Protein AF-A0A644ULG7-F1 (afdb_monomer_lite)

Organism: NCBI:txid1076179

pLDDT: mean 89.61, std 7.95, range [32.91, 96.56]

Structure (mmCIF, N/CA/C/O backbone):
data_AF-A0A644ULG7-F1
#
_entry.id   AF-A0A644ULG7-F1
#
loop_
_atom_site.group_PDB
_atom_site.id
_atom_site.type_symbol
_atom_site.label_atom_id
_atom_site.label_alt_id
_atom_site.label_comp_id
_atom_site.label_asym_id
_atom_site.label_entity_id
_atom_site.label_seq_id
_atom_site.pdbx_PDB_ins_code
_atom_site.Cartn_x
_atom_site.Cartn_y
_atom_site.Cartn_z
_atom_site.occupancy
_atom_site.B_iso_or_equiv
_atom_site.auth_seq_id
_atom_site.auth_comp_id
_atom_site.auth_asym_id
_atom_site.auth_atom_id
_atom_site.pdbx_PDB_model_num
ATOM 1 N N . MET A 1 1 ? 0.527 -0.281 -1.247 1.00 80.88 1 MET A N 1
ATOM 2 C CA . MET A 1 1 ? 0.969 1.134 -1.272 1.00 80.88 1 MET A CA 1
ATOM 3 C C . MET A 1 1 ? -0.095 2.076 -0.743 1.00 80.88 1 MET A C 1
ATOM 5 O O . MET A 1 1 ? -0.385 3.080 -1.382 1.00 80.88 1 MET A O 1
ATOM 9 N N . TRP A 1 2 ? -0.675 1.783 0.423 1.00 90.88 2 TRP A N 1
ATOM 10 C CA . TRP A 1 2 ? -1.734 2.634 0.978 1.00 90.88 2 TRP A CA 1
ATOM 11 C C . TRP A 1 2 ? -1.178 3.737 1.887 1.00 90.88 2 TRP A C 1
ATOM 13 O O . TRP A 1 2 ? -1.757 4.819 1.952 1.00 90.88 2 TRP A O 1
ATOM 23 N N . VAL A 1 3 ? -0.018 3.523 2.523 1.00 90.69 3 VAL A N 1
ATOM 24 C CA . VAL A 1 3 ? 0.552 4.469 3.497 1.00 90.69 3 VAL A CA 1
ATOM 25 C C . VAL A 1 3 ? 0.963 5.772 2.816 1.00 90.69 3 VAL A C 1
ATOM 27 O O . VAL A 1 3 ? 0.656 6.863 3.296 1.00 90.69 3 VAL A O 1
ATOM 30 N N . SER A 1 4 ? 1.690 5.680 1.702 1.00 88.81 4 SER A N 1
ATOM 31 C CA . SER A 1 4 ? 2.100 6.869 0.943 1.00 88.81 4 SER A CA 1
ATOM 32 C C . SER A 1 4 ? 0.899 7.562 0.296 1.00 88.81 4 SER A C 1
ATOM 34 O O . SER A 1 4 ? 0.844 8.790 0.281 1.00 88.81 4 SER A O 1
ATOM 36 N N . ALA A 1 5 ? -0.081 6.785 -0.178 1.00 90.75 5 ALA A N 1
ATOM 37 C CA . ALA A 1 5 ? -1.295 7.311 -0.794 1.00 90.75 5 ALA A CA 1
ATOM 38 C C . ALA A 1 5 ? -2.104 8.160 0.195 1.00 90.75 5 ALA A C 1
ATOM 40 O O . ALA A 1 5 ? -2.413 9.312 -0.103 1.00 90.75 5 ALA A O 1
ATOM 41 N N . ILE A 1 6 ? -2.373 7.650 1.403 1.00 92.19 6 ILE A N 1
ATOM 42 C CA . ILE A 1 6 ? -3.170 8.395 2.385 1.00 92.19 6 ILE A CA 1
ATOM 43 C C . ILE A 1 6 ? -2.455 9.650 2.896 1.00 92.19 6 ILE A C 1
ATOM 45 O O . ILE A 1 6 ? -3.108 10.652 3.171 1.00 92.19 6 ILE A O 1
ATOM 49 N N . LYS A 1 7 ? -1.115 9.644 2.975 1.00 90.31 7 LYS A N 1
ATOM 50 C CA . LYS A 1 7 ? -0.342 10.857 3.296 1.00 90.31 7 LYS A CA 1
ATOM 51 C C . LYS A 1 7 ? -0.573 11.950 2.255 1.00 90.31 7 LYS A C 1
ATOM 53 O O . LYS A 1 7 ? -0.903 13.067 2.640 1.00 90.31 7 LYS A O 1
ATOM 58 N N . SER A 1 8 ? -0.470 11.600 0.972 1.00 91.19 8 SER A N 1
ATOM 59 C CA . SER A 1 8 ? -0.706 12.534 -0.131 1.00 91.19 8 SER A CA 1
ATOM 60 C C . SER A 1 8 ? -2.153 13.030 -0.153 1.00 91.19 8 SER A C 1
ATOM 62 O O . SER A 1 8 ? -2.372 14.231 -0.254 1.00 91.19 8 SER A O 1
ATOM 64 N N . ILE A 1 9 ? -3.136 12.136 0.005 1.00 93.31 9 ILE A N 1
ATOM 65 C CA . ILE A 1 9 ? -4.560 12.508 0.060 1.00 93.31 9 ILE A CA 1
ATOM 66 C C . ILE A 1 9 ? -4.817 13.474 1.218 1.00 93.31 9 ILE A C 1
ATOM 68 O O . ILE A 1 9 ? -5.492 14.483 1.047 1.00 93.31 9 ILE A O 1
ATOM 72 N N . ARG A 1 10 ? -4.256 13.197 2.399 1.00 92.31 10 ARG A N 1
ATOM 73 C CA . ARG A 1 10 ? -4.413 14.053 3.577 1.00 92.31 10 ARG A CA 1
ATOM 74 C C . ARG A 1 10 ? -3.815 15.444 3.367 1.00 92.31 10 ARG A C 1
ATOM 76 O O . ARG A 1 10 ? -4.430 16.418 3.783 1.00 92.31 10 ARG A O 1
ATOM 83 N N . GLU A 1 11 ? -2.638 15.537 2.750 1.00 92.50 11 GLU A N 1
ATOM 84 C CA . GLU A 1 11 ? -2.015 16.821 2.400 1.00 92.50 11 GLU A CA 1
ATOM 85 C C . GLU A 1 11 ? -2.895 17.617 1.429 1.00 92.50 11 GLU A C 1
ATOM 87 O O . GLU A 1 11 ? -3.141 18.800 1.660 1.00 92.50 11 GLU A O 1
ATOM 92 N N . SER A 1 12 ? -3.448 16.962 0.403 1.00 94.25 12 SER A N 1
ATOM 93 C CA . SER A 1 12 ? -4.382 17.596 -0.533 1.00 94.25 12 SER A CA 1
ATOM 94 C C . SER A 1 12 ? -5.668 18.073 0.149 1.00 94.25 12 SER A C 1
ATOM 96 O O . SER A 1 12 ? -6.072 19.211 -0.064 1.00 94.25 12 SER A O 1
ATOM 98 N N . LEU A 1 13 ? -6.282 17.249 1.006 1.00 94.19 13 LEU A N 1
ATOM 99 C CA . LEU A 1 13 ? -7.488 17.622 1.755 1.00 94.19 13 LEU A CA 1
ATOM 100 C C . LEU A 1 13 ? -7.238 18.819 2.677 1.00 94.19 13 LEU A C 1
ATOM 102 O O . LEU A 1 13 ? -8.028 19.761 2.683 1.00 94.19 13 LEU A O 1
ATOM 106 N N . ALA A 1 14 ? -6.120 18.811 3.409 1.00 92.81 14 ALA A N 1
ATOM 107 C CA . ALA A 1 14 ? -5.745 19.914 4.287 1.00 92.81 14 ALA A CA 1
ATOM 108 C C . ALA A 1 14 ? -5.539 21.221 3.506 1.00 92.81 14 ALA A C 1
ATOM 110 O O . ALA A 1 14 ? -5.999 22.272 3.945 1.00 92.81 14 ALA A O 1
ATOM 111 N N . GLY A 1 15 ? -4.924 21.151 2.319 1.00 94.62 15 GLY A N 1
ATOM 112 C CA . GLY A 1 15 ? -4.775 22.299 1.418 1.00 94.62 15 GLY A CA 1
ATOM 113 C C . GLY A 1 15 ? -6.103 22.888 0.927 1.00 94.62 15 GLY A C 1
ATOM 114 O O . GLY A 1 15 ? -6.147 24.051 0.540 1.00 94.62 15 GLY A O 1
ATOM 115 N N . SER A 1 16 ? -7.192 22.117 0.978 1.00 95.31 16 SER A N 1
ATOM 116 C CA . SER A 1 16 ? -8.553 22.565 0.652 1.00 95.31 16 SER A CA 1
ATOM 117 C C . SER A 1 16 ? -9.397 22.920 1.885 1.00 95.31 16 SER A C 1
ATOM 119 O O . SER A 1 16 ? -10.597 23.139 1.752 1.00 95.31 16 SER A O 1
ATOM 121 N N . GLY A 1 17 ? -8.812 22.938 3.089 1.00 93.62 17 GLY A N 1
ATOM 122 C CA . GLY A 1 17 ? -9.543 23.172 4.341 1.00 93.62 17 GLY A CA 1
ATOM 123 C C . GLY A 1 17 ? -10.426 22.000 4.788 1.00 93.62 17 GLY A C 1
ATOM 124 O O . GLY A 1 17 ? -11.195 22.131 5.739 1.00 93.62 17 GLY A O 1
ATOM 125 N N . ALA A 1 18 ? -10.324 20.841 4.132 1.00 93.00 18 ALA A N 1
ATOM 126 C CA . ALA A 1 18 ? -11.062 19.646 4.506 1.00 93.00 18 ALA A CA 1
ATOM 127 C C . ALA A 1 18 ? -10.357 18.892 5.643 1.00 93.00 18 ALA A C 1
ATOM 129 O O . ALA A 1 18 ? -9.129 18.772 5.689 1.00 93.00 18 ALA A O 1
ATOM 130 N N . ARG A 1 19 ? -11.151 18.313 6.549 1.00 89.06 19 ARG A N 1
ATOM 131 C CA . ARG A 1 19 ? -10.662 17.462 7.637 1.00 89.06 19 ARG A CA 1
ATOM 132 C C . ARG A 1 19 ? -10.870 15.992 7.286 1.00 89.06 19 ARG A C 1
ATOM 134 O O . ARG A 1 19 ? -11.990 15.559 7.035 1.00 89.06 19 ARG A O 1
ATOM 141 N N . LEU A 1 20 ? -9.790 15.211 7.309 1.00 90.94 20 LEU A N 1
ATOM 142 C CA . LEU A 1 20 ? -9.867 13.756 7.177 1.00 90.94 20 LEU A CA 1
ATOM 143 C C . LEU A 1 20 ? -10.479 13.157 8.451 1.00 90.94 20 LEU A C 1
ATOM 145 O O . LEU A 1 20 ? -9.838 13.153 9.501 1.00 90.94 20 LEU A O 1
ATOM 149 N N . SER A 1 21 ? -11.703 12.648 8.343 1.00 90.62 21 SER A N 1
ATOM 150 C CA . SER A 1 21 ? -12.443 12.049 9.462 1.00 90.62 21 SER A CA 1
ATOM 151 C C . SER A 1 21 ? -12.123 10.566 9.684 1.00 90.62 21 SER A C 1
ATOM 153 O O . SER A 1 21 ? -12.238 10.063 10.798 1.00 90.62 21 SER A O 1
ATOM 155 N N . GLY A 1 22 ? -11.710 9.851 8.637 1.00 92.12 22 GLY A N 1
ATOM 156 C CA . GLY A 1 22 ? -11.278 8.462 8.740 1.00 92.12 22 GLY A CA 1
ATOM 157 C C . GLY A 1 22 ? -10.895 7.867 7.390 1.00 92.12 22 GLY A C 1
ATOM 158 O O . GLY A 1 22 ? -11.162 8.460 6.345 1.00 92.12 22 GLY A O 1
ATOM 159 N N . HIS A 1 23 ? -10.229 6.715 7.410 1.00 93.69 23 HIS A N 1
ATOM 160 C CA . HIS A 1 23 ? -9.849 5.988 6.205 1.00 93.69 23 HIS A CA 1
ATOM 161 C C . HIS A 1 23 ? -9.806 4.481 6.436 1.00 93.69 23 HIS A C 1
ATOM 163 O O . HIS A 1 23 ? -9.392 4.001 7.490 1.00 93.69 23 HIS A O 1
ATOM 169 N N . ILE A 1 24 ? -10.184 3.754 5.393 1.00 94.31 24 ILE A N 1
ATOM 170 C CA . ILE A 1 24 ? -10.164 2.298 5.323 1.00 94.31 24 ILE A CA 1
ATOM 171 C C . ILE A 1 24 ? -9.131 1.923 4.266 1.00 94.31 24 ILE A C 1
ATOM 173 O O . ILE A 1 24 ? -9.101 2.517 3.186 1.00 94.31 24 ILE A O 1
ATOM 177 N N . ALA A 1 25 ? -8.284 0.946 4.568 1.00 94.12 25 ALA A N 1
ATOM 178 C CA . ALA A 1 25 ? -7.379 0.370 3.587 1.00 94.12 25 ALA A CA 1
ATOM 179 C C . ALA A 1 25 ? -7.273 -1.133 3.825 1.00 94.12 25 ALA A C 1
ATOM 181 O O . ALA A 1 25 ? -6.754 -1.584 4.848 1.00 94.12 25 ALA A O 1
ATOM 182 N N . LEU A 1 26 ? -7.765 -1.894 2.851 1.00 93.19 26 LEU A N 1
ATOM 183 C CA . LEU A 1 26 ? -7.585 -3.335 2.797 1.00 93.19 26 LEU A CA 1
ATOM 184 C C . LEU A 1 26 ? -6.340 -3.665 1.976 1.00 93.19 26 LEU A C 1
ATOM 186 O O . LEU A 1 26 ? -6.042 -3.010 0.974 1.00 93.19 26 LEU A O 1
ATOM 190 N N . GLU A 1 27 ? -5.618 -4.693 2.405 1.00 91.56 27 GLU A N 1
ATOM 191 C CA . GLU A 1 27 ? -4.426 -5.187 1.727 1.00 91.56 27 GLU A CA 1
ATOM 192 C C . GLU A 1 27 ? -4.583 -6.659 1.358 1.00 91.56 27 GLU A C 1
ATOM 194 O O . GLU A 1 27 ? -5.265 -7.421 2.045 1.00 91.56 27 GLU A O 1
ATOM 199 N N . ASP A 1 28 ? -3.945 -7.048 0.257 1.00 92.38 28 ASP A N 1
ATOM 200 C CA . ASP A 1 28 ? -3.735 -8.455 -0.046 1.00 92.38 28 ASP A CA 1
ATOM 201 C C . ASP A 1 28 ? -2.755 -9.032 0.989 1.00 92.38 28 ASP A C 1
ATOM 203 O O . ASP A 1 28 ? -1.648 -8.519 1.166 1.00 92.38 28 ASP A O 1
ATOM 207 N N . LYS A 1 29 ? -3.185 -10.078 1.699 1.00 90.31 29 LYS A N 1
ATOM 208 C CA . LYS A 1 29 ? -2.425 -10.709 2.787 1.00 90.31 29 LYS A CA 1
ATOM 209 C C . LYS A 1 29 ? -1.480 -11.808 2.308 1.00 90.31 29 LYS A C 1
ATOM 211 O O . LYS A 1 29 ? -0.755 -12.378 3.126 1.00 90.31 29 LYS A O 1
ATOM 216 N N . HIS A 1 30 ? -1.492 -12.144 1.019 1.00 90.56 30 HIS A N 1
ATOM 217 C CA . HIS A 1 30 ? -0.550 -13.111 0.471 1.00 90.56 30 HIS A CA 1
ATOM 218 C C . HIS A 1 30 ? 0.891 -12.577 0.514 1.00 90.56 30 HIS A C 1
ATOM 220 O O . HIS A 1 30 ? 1.168 -11.401 0.759 1.00 90.56 30 HIS A O 1
ATOM 226 N N . ASN A 1 31 ? 1.855 -13.471 0.286 1.00 87.56 31 ASN A N 1
ATOM 227 C CA . ASN A 1 31 ? 3.247 -13.066 0.141 1.00 87.56 31 ASN A CA 1
ATOM 228 C C . ASN A 1 31 ? 3.391 -12.073 -1.026 1.00 87.56 31 ASN A C 1
ATOM 230 O O . ASN A 1 31 ? 2.856 -12.318 -2.102 1.00 87.56 31 ASN A O 1
ATOM 234 N N . ASN A 1 32 ? 4.186 -11.015 -0.847 1.00 85.94 32 ASN A N 1
ATOM 235 C CA . ASN A 1 32 ? 4.352 -9.948 -1.837 1.00 85.94 32 ASN A CA 1
ATOM 236 C C . ASN A 1 32 ? 4.672 -10.455 -3.258 1.00 85.94 32 ASN A C 1
ATOM 238 O O . ASN A 1 32 ? 4.109 -9.950 -4.224 1.00 85.94 32 ASN A O 1
ATOM 242 N N . LEU A 1 33 ? 5.540 -11.466 -3.409 1.00 88.00 33 LEU A N 1
ATOM 243 C CA . LEU A 1 33 ? 5.867 -12.003 -4.735 1.00 88.00 33 LEU A CA 1
ATOM 244 C C . LEU A 1 33 ? 4.698 -12.801 -5.330 1.00 88.00 33 LEU A C 1
ATOM 246 O O . LEU A 1 33 ? 4.434 -12.704 -6.526 1.00 88.00 33 LEU A O 1
ATOM 250 N N . VAL A 1 34 ? 3.964 -13.540 -4.495 1.00 91.81 34 VAL A N 1
ATOM 251 C CA . VAL A 1 34 ? 2.736 -14.237 -4.907 1.00 91.81 34 VAL A CA 1
ATOM 252 C C . VAL A 1 34 ? 1.690 -13.222 -5.365 1.00 91.81 34 VAL A C 1
ATOM 254 O O . VAL A 1 34 ? 1.153 -13.380 -6.457 1.00 91.81 34 VAL A O 1
ATOM 257 N N . SER A 1 35 ? 1.471 -12.147 -4.605 1.00 91.69 35 SER A N 1
ATOM 258 C CA . SER A 1 35 ? 0.570 -11.049 -4.976 1.00 91.69 35 SER A CA 1
ATOM 259 C C . SER A 1 35 ? 0.974 -10.381 -6.290 1.00 91.69 35 SER A C 1
ATOM 261 O O . SER A 1 35 ? 0.131 -10.100 -7.134 1.00 91.69 35 SER A O 1
ATOM 263 N N . VAL A 1 36 ? 2.272 -10.160 -6.521 1.00 91.50 36 VAL A N 1
ATOM 264 C CA . VAL A 1 36 ? 2.759 -9.636 -7.806 1.00 91.50 36 VAL A CA 1
ATOM 265 C C . VAL A 1 36 ? 2.396 -10.580 -8.954 1.00 91.50 36 VAL A C 1
ATOM 267 O O . VAL A 1 36 ? 1.877 -10.132 -9.977 1.00 91.50 36 VAL A O 1
ATOM 270 N N . LEU A 1 37 ? 2.648 -11.882 -8.800 1.00 93.62 37 LEU A N 1
ATOM 271 C CA . LEU A 1 37 ? 2.341 -12.877 -9.829 1.00 93.62 37 LEU A CA 1
ATOM 272 C C . LEU A 1 37 ? 0.834 -12.973 -10.103 1.00 93.62 37 LEU A C 1
ATOM 274 O O . LEU A 1 37 ? 0.428 -13.045 -11.265 1.00 93.62 37 LEU A O 1
ATOM 278 N N . THR A 1 38 ? -0.004 -12.936 -9.064 1.00 95.44 38 THR A N 1
ATOM 279 C CA . THR A 1 38 ? -1.464 -12.956 -9.222 1.00 95.44 38 THR A CA 1
ATOM 280 C C . THR A 1 38 ? -1.982 -11.676 -9.874 1.00 95.44 38 THR A C 1
ATOM 282 O O . THR A 1 38 ? -2.846 -11.766 -10.743 1.00 95.44 38 THR A O 1
ATOM 285 N N . ILE A 1 39 ? -1.414 -10.506 -9.559 1.00 93.69 39 ILE A N 1
ATOM 286 C CA . ILE A 1 39 ? -1.750 -9.233 -10.217 1.00 93.69 39 ILE A CA 1
ATOM 287 C C . ILE A 1 39 ? -1.338 -9.244 -11.693 1.00 93.69 39 ILE A C 1
ATOM 289 O O . ILE A 1 39 ? -2.138 -8.846 -12.534 1.00 93.69 39 ILE A O 1
ATOM 293 N N . PHE A 1 40 ? -0.139 -9.727 -12.043 1.00 93.38 40 PHE A N 1
ATOM 294 C CA . PHE A 1 40 ? 0.264 -9.857 -13.451 1.00 93.38 40 PHE A CA 1
ATOM 295 C C . PHE A 1 40 ? -0.686 -10.775 -14.221 1.00 93.38 40 PHE A C 1
ATOM 297 O O . PHE A 1 40 ? -1.169 -10.412 -15.294 1.00 93.38 40 PHE A O 1
ATOM 304 N N . ARG A 1 41 ? -0.998 -11.942 -13.649 1.00 94.56 41 ARG A N 1
ATOM 305 C CA . ARG A 1 41 ? -1.968 -12.890 -14.207 1.00 94.56 41 ARG A CA 1
ATOM 306 C C . ARG A 1 41 ? -3.346 -12.253 -14.393 1.00 94.56 41 ARG A C 1
ATOM 308 O O . ARG A 1 41 ? -3.987 -12.489 -15.416 1.00 94.56 41 ARG A O 1
ATOM 315 N N . TRP A 1 42 ? -3.791 -11.451 -13.431 1.00 95.62 42 TRP A N 1
ATOM 316 C CA . TRP A 1 42 ? -5.083 -10.784 -13.493 1.00 95.62 42 TRP A CA 1
ATOM 317 C C . TRP A 1 42 ? -5.105 -9.658 -14.526 1.00 95.62 42 TRP A C 1
ATOM 319 O O . TRP A 1 42 ? -5.931 -9.700 -15.426 1.00 95.62 42 TRP A O 1
ATOM 329 N N . LEU A 1 43 ? -4.193 -8.689 -14.454 1.00 95.31 43 LEU A N 1
ATOM 330 C CA . LEU A 1 43 ? -4.239 -7.499 -15.308 1.00 95.31 43 LEU A CA 1
ATOM 331 C C . LEU A 1 43 ? -3.880 -7.782 -16.771 1.00 95.31 43 LEU A C 1
ATOM 333 O O . LEU A 1 43 ? -4.404 -7.119 -17.658 1.00 95.31 43 LEU A O 1
ATOM 337 N N . ILE A 1 44 ? -2.997 -8.751 -17.036 1.00 93.94 44 ILE A N 1
ATOM 338 C CA . ILE A 1 44 ? -2.606 -9.116 -18.409 1.00 93.94 44 ILE A CA 1
ATOM 339 C C . ILE A 1 44 ? -3.532 -10.199 -18.964 1.00 93.94 44 ILE A C 1
ATOM 341 O O . ILE A 1 44 ? -3.919 -10.154 -20.127 1.00 93.94 44 ILE A O 1
ATOM 345 N N . GLY A 1 45 ? -3.859 -11.197 -18.143 1.00 91.88 45 GLY A N 1
ATOM 346 C CA . GLY A 1 45 ? -4.591 -12.386 -18.578 1.00 91.88 45 GLY A CA 1
ATOM 347 C C . GLY A 1 45 ? -6.090 -12.355 -18.298 1.00 91.88 45 GLY A C 1
ATOM 348 O O . GLY A 1 45 ? -6.759 -13.335 -18.610 1.00 91.88 45 GLY A O 1
ATOM 349 N N . ASN A 1 46 ? -6.603 -11.294 -17.669 1.00 93.25 46 ASN A N 1
ATOM 350 C CA . ASN A 1 46 ? -7.978 -11.174 -17.173 1.00 93.25 46 ASN A CA 1
ATOM 351 C C . ASN A 1 46 ? -8.427 -12.349 -16.278 1.00 93.25 46 ASN A C 1
ATOM 353 O O . ASN A 1 46 ? -9.584 -12.760 -16.281 1.00 93.25 46 ASN A O 1
ATOM 357 N N . LYS A 1 47 ? -7.496 -12.934 -15.516 1.00 94.25 47 LYS A N 1
ATOM 358 C CA . LYS A 1 47 ? -7.756 -14.087 -14.640 1.00 94.25 47 LYS A CA 1
ATOM 359 C C . LYS A 1 47 ? -7.545 -13.690 -13.188 1.00 94.25 47 LYS A C 1
ATOM 361 O O . LYS A 1 47 ? -6.409 -13.743 -12.719 1.00 94.25 47 LYS A O 1
ATOM 366 N N . LYS A 1 48 ? -8.615 -13.316 -12.483 1.00 93.50 48 LYS A N 1
ATOM 367 C CA . LYS A 1 48 ? -8.563 -12.961 -11.053 1.00 93.50 48 LYS A CA 1
ATOM 368 C C . LYS A 1 48 ? -8.621 -14.187 -10.140 1.00 93.50 48 LYS A C 1
ATOM 370 O O . LYS A 1 48 ? -7.854 -14.263 -9.182 1.00 93.50 48 LYS A O 1
ATOM 375 N N . GLU A 1 49 ? -9.469 -15.152 -10.486 1.00 95.00 49 GLU A N 1
ATOM 376 C CA . GLU A 1 49 ? -9.789 -16.330 -9.668 1.00 95.00 49 GLU A CA 1
ATOM 377 C C . GLU A 1 49 ? -8.574 -17.164 -9.271 1.00 95.00 49 GLU A C 1
ATOM 379 O O . GLU A 1 49 ? -7.525 -17.104 -9.918 1.00 95.00 49 GLU A O 1
ATOM 384 N N . ALA A 1 50 ? -8.706 -17.956 -8.209 1.00 94.38 50 ALA A N 1
ATOM 385 C CA . ALA A 1 50 ? -7.670 -18.903 -7.823 1.00 94.38 50 ALA A CA 1
ATOM 386 C C . ALA A 1 50 ? -7.422 -19.944 -8.927 1.00 94.38 50 ALA A C 1
ATOM 388 O O . ALA A 1 50 ? -8.303 -20.324 -9.695 1.00 94.38 50 ALA A O 1
ATOM 389 N N . THR A 1 51 ? -6.183 -20.412 -8.996 1.00 92.31 51 THR A N 1
ATOM 390 C CA . THR A 1 51 ? -5.747 -21.496 -9.881 1.00 92.31 51 THR A CA 1
ATOM 391 C C . THR A 1 51 ? -5.121 -22.603 -9.040 1.00 92.31 51 THR A C 1
ATOM 393 O O . THR A 1 51 ? -4.936 -22.442 -7.837 1.00 92.31 51 THR A O 1
ATOM 396 N N . ARG A 1 52 ? -4.709 -23.707 -9.672 1.00 91.94 52 ARG A N 1
ATOM 397 C CA . ARG A 1 52 ? -4.040 -24.819 -8.976 1.00 91.94 52 ARG A CA 1
ATOM 398 C C . ARG A 1 52 ? -2.795 -24.402 -8.173 1.00 91.94 52 ARG A C 1
ATOM 400 O O . ARG A 1 52 ? -2.498 -25.037 -7.171 1.00 91.94 52 ARG A O 1
ATOM 407 N N . PHE A 1 53 ? -2.064 -23.374 -8.614 1.00 91.19 53 PHE A N 1
ATOM 408 C CA . PHE A 1 53 ? -0.765 -22.994 -8.033 1.00 91.19 53 PHE A CA 1
ATOM 409 C C . PHE A 1 53 ? -0.738 -21.607 -7.391 1.00 91.19 53 PHE A C 1
ATOM 411 O O . PHE A 1 53 ? 0.153 -21.314 -6.599 1.00 91.19 53 PHE A O 1
ATOM 418 N N . LEU A 1 54 ? -1.676 -20.735 -7.759 1.00 94.25 54 LEU A N 1
ATOM 419 C CA . LEU A 1 54 ? -1.713 -19.350 -7.307 1.00 94.25 54 LEU A CA 1
ATOM 420 C C . LEU A 1 54 ? -3.094 -19.021 -6.741 1.00 94.25 54 LEU A C 1
ATOM 422 O O . LEU A 1 54 ? -4.091 -19.370 -7.384 1.00 94.25 54 LEU A O 1
ATOM 426 N N . PRO A 1 55 ? -3.163 -18.307 -5.605 1.00 95.44 55 PRO A N 1
ATOM 427 C CA . PRO A 1 55 ? -4.425 -17.864 -5.032 1.00 95.44 55 PRO A CA 1
ATOM 428 C C . PRO A 1 55 ? -5.100 -16.816 -5.924 1.00 95.44 55 PRO A C 1
ATOM 430 O O . PRO A 1 55 ? -4.539 -16.360 -6.931 1.00 95.44 55 PRO A O 1
ATOM 433 N N . ALA A 1 56 ? -6.319 -16.430 -5.549 1.00 95.94 56 ALA A N 1
ATOM 434 C CA . ALA A 1 56 ? -7.005 -15.306 -6.172 1.00 95.94 56 ALA A CA 1
ATOM 435 C C . ALA A 1 56 ? -6.193 -14.007 -6.008 1.00 95.94 56 ALA A C 1
ATOM 437 O O . ALA A 1 56 ? -5.454 -13.835 -5.038 1.00 95.94 56 ALA A O 1
ATOM 438 N N . ALA A 1 57 ? -6.294 -13.107 -6.986 1.00 95.25 57 ALA A N 1
ATOM 439 C CA . ALA A 1 57 ? -5.558 -11.848 -6.979 1.00 95.25 57 ALA A CA 1
ATOM 440 C C . ALA A 1 57 ? -6.256 -10.772 -6.134 1.00 95.25 57 ALA A C 1
ATOM 442 O O . ALA A 1 57 ? -7.450 -10.514 -6.312 1.00 95.25 57 ALA A O 1
ATOM 443 N N . GLY A 1 58 ? -5.476 -10.066 -5.311 1.00 92.94 58 GLY A N 1
ATOM 444 C CA . GLY A 1 58 ? -5.922 -8.882 -4.579 1.00 92.94 58 GLY A CA 1
ATOM 445 C C . GLY A 1 58 ? -6.523 -9.185 -3.207 1.00 92.94 58 GLY A C 1
ATOM 446 O O . GLY A 1 58 ? -6.246 -10.210 -2.592 1.00 92.94 58 GLY A O 1
ATOM 447 N N . VAL A 1 59 ? -7.313 -8.236 -2.705 1.00 94.00 59 VAL A N 1
ATOM 448 C CA . VAL A 1 59 ? -7.993 -8.350 -1.409 1.00 94.00 59 VAL A CA 1
ATOM 449 C C . VAL A 1 59 ? -9.029 -9.474 -1.470 1.00 94.00 59 VAL A C 1
ATOM 451 O O . VAL A 1 59 ? -9.759 -9.586 -2.455 1.00 94.00 59 VAL A O 1
ATOM 454 N N . SER A 1 60 ? -9.085 -10.294 -0.419 1.00 94.00 60 SER A N 1
ATOM 455 C CA . SER A 1 60 ? -10.015 -11.422 -0.337 1.00 94.00 60 SER A CA 1
ATOM 456 C C . SER A 1 60 ? -11.469 -10.967 -0.172 1.00 94.00 60 SER A C 1
ATOM 458 O O . SER A 1 60 ? -11.734 -9.943 0.460 1.00 94.00 60 SER A O 1
ATOM 460 N N . ASP A 1 61 ? -12.422 -11.761 -0.662 1.00 94.38 61 ASP A N 1
ATOM 461 C CA . ASP A 1 61 ? -13.851 -11.465 -0.483 1.00 94.38 61 ASP A CA 1
ATOM 462 C C . ASP A 1 61 ? -14.247 -11.451 0.997 1.00 94.38 61 ASP A C 1
ATOM 464 O O . ASP A 1 61 ? -15.072 -10.641 1.4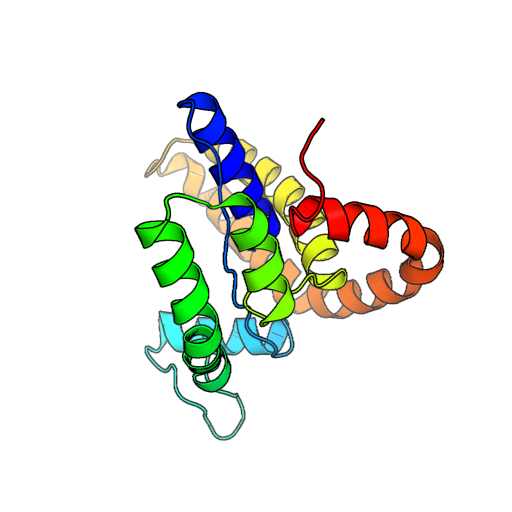03 1.00 94.38 61 ASP A O 1
ATOM 468 N N . ALA A 1 62 ? -13.604 -12.279 1.827 1.00 93.50 62 ALA A N 1
ATOM 469 C CA . ALA A 1 62 ? -13.796 -12.265 3.275 1.00 93.50 62 ALA A CA 1
ATOM 470 C C . ALA A 1 62 ? -13.365 -10.928 3.902 1.00 93.50 62 ALA A C 1
ATOM 472 O O . ALA A 1 62 ? -14.056 -10.397 4.770 1.00 93.50 62 ALA A O 1
ATOM 473 N N . ASP A 1 63 ? -12.248 -10.354 3.445 1.00 93.00 63 ASP A N 1
ATOM 474 C CA . ASP A 1 63 ? -11.790 -9.042 3.909 1.00 93.00 63 ASP A CA 1
ATOM 475 C C . ASP A 1 63 ? -12.714 -7.918 3.441 1.00 93.00 63 ASP A C 1
ATOM 477 O O . ASP A 1 63 ? -13.019 -7.020 4.225 1.00 93.00 63 ASP A O 1
ATOM 481 N N . ILE A 1 64 ? -13.212 -7.989 2.205 1.00 94.44 64 ILE A N 1
ATOM 482 C CA . ILE A 1 64 ? -14.206 -7.039 1.687 1.00 94.44 64 ILE A CA 1
ATOM 483 C C . ILE A 1 64 ? -15.510 -7.146 2.488 1.00 94.44 64 ILE A C 1
ATOM 485 O O . ILE A 1 64 ? -16.020 -6.131 2.959 1.00 94.44 64 ILE A O 1
ATOM 489 N N . ALA A 1 65 ? -16.014 -8.362 2.701 1.00 94.94 65 ALA A N 1
ATOM 490 C CA . ALA A 1 65 ? -17.229 -8.619 3.466 1.00 94.94 65 ALA A CA 1
ATOM 491 C C . ALA A 1 65 ? -17.097 -8.134 4.913 1.00 94.94 65 ALA A C 1
ATOM 493 O O . ALA A 1 65 ? -18.041 -7.567 5.450 1.00 94.94 65 ALA A O 1
ATOM 494 N N . SER A 1 66 ? -15.913 -8.256 5.524 1.00 92.19 66 SER A N 1
ATOM 495 C CA . SER A 1 66 ? -15.676 -7.798 6.899 1.00 92.19 66 SER A CA 1
ATOM 496 C C . SER A 1 66 ? -15.908 -6.294 7.110 1.00 92.19 66 SER A C 1
ATOM 498 O O . SER A 1 66 ? -16.152 -5.867 8.241 1.00 92.19 66 SER A O 1
ATOM 500 N N . LEU A 1 67 ? -15.891 -5.484 6.040 1.00 91.88 67 LEU A N 1
ATOM 501 C CA . LEU A 1 67 ? -16.194 -4.053 6.117 1.00 91.88 67 LEU A CA 1
ATOM 502 C C . LEU A 1 67 ? -17.650 -3.767 6.497 1.00 91.88 67 LEU A C 1
ATOM 504 O O . LEU A 1 67 ? -17.928 -2.677 7.001 1.00 91.88 67 LEU A O 1
ATOM 508 N N . SER A 1 68 ? -18.570 -4.724 6.320 1.00 93.50 68 SER A N 1
ATOM 509 C CA . SER A 1 68 ? -19.962 -4.576 6.760 1.00 93.50 68 SER A CA 1
ATOM 510 C C . SER A 1 68 ? -20.047 -4.251 8.251 1.00 93.50 68 SER A C 1
ATOM 512 O O . SER A 1 68 ? -20.877 -3.440 8.652 1.00 93.50 68 SER A O 1
ATOM 514 N N . ASN A 1 69 ? -19.126 -4.782 9.060 1.00 91.94 69 ASN A N 1
ATOM 515 C CA . ASN A 1 69 ? -19.072 -4.553 10.506 1.00 91.94 69 ASN A CA 1
ATOM 516 C C . ASN A 1 69 ? -18.854 -3.072 10.869 1.00 91.94 69 ASN A C 1
ATOM 518 O O . ASN A 1 69 ? -19.215 -2.636 11.960 1.00 91.94 69 ASN A O 1
ATOM 522 N N . ILE A 1 70 ? -18.253 -2.296 9.963 1.00 93.75 70 ILE A N 1
ATOM 523 C CA . ILE A 1 70 ? -17.919 -0.874 10.146 1.00 93.75 70 ILE A CA 1
ATOM 524 C C . ILE A 1 70 ? -19.074 0.030 9.686 1.00 93.75 70 ILE A C 1
ATOM 526 O O . ILE A 1 70 ? -19.159 1.190 10.085 1.00 93.75 70 ILE A O 1
ATOM 530 N N . SER A 1 71 ? -19.976 -0.492 8.850 1.00 92.38 71 SER A N 1
ATOM 531 C CA . SER A 1 71 ? -21.032 0.295 8.202 1.00 92.38 71 SER A CA 1
ATOM 532 C C . SER A 1 71 ? -21.963 0.993 9.196 1.00 92.38 71 SER A C 1
ATOM 534 O O . SER A 1 71 ? -22.321 2.151 8.983 1.00 92.38 71 SER A O 1
ATOM 536 N N . GLU A 1 72 ? -22.294 0.333 10.307 1.00 92.31 72 GLU A N 1
ATOM 537 C CA . GLU A 1 72 ? -23.144 0.887 11.363 1.00 92.31 72 GLU A CA 1
ATOM 538 C C . GLU A 1 72 ? -22.529 2.135 12.001 1.00 92.31 72 GLU A C 1
ATOM 540 O O . GLU A 1 72 ? -23.224 3.135 12.170 1.00 92.31 72 GLU A O 1
ATOM 545 N N . ASP A 1 73 ? -21.220 2.130 12.268 1.00 92.62 73 ASP A N 1
ATOM 546 C CA . ASP A 1 73 ? -20.542 3.278 12.881 1.00 92.62 73 ASP A CA 1
ATOM 547 C C . ASP A 1 73 ? -20.447 4.449 11.909 1.00 92.62 73 ASP A C 1
ATOM 549 O O . ASP A 1 73 ? -20.600 5.601 12.306 1.00 92.62 73 ASP A O 1
ATOM 553 N N . ILE A 1 74 ? -20.211 4.161 10.624 1.00 93.94 74 ILE A N 1
ATOM 554 C CA . ILE A 1 74 ? -20.192 5.187 9.578 1.00 93.94 74 ILE A CA 1
ATOM 555 C C . ILE A 1 74 ? -21.588 5.803 9.446 1.00 93.94 74 ILE A C 1
ATOM 557 O O . ILE A 1 74 ? -21.723 7.022 9.391 1.00 93.94 74 ILE A O 1
ATOM 561 N N . CYS A 1 75 ? -22.634 4.974 9.433 1.00 95.06 75 CYS A N 1
ATOM 562 C CA . CYS A 1 75 ? -24.021 5.429 9.371 1.00 95.06 75 CYS A CA 1
ATOM 563 C C . CYS A 1 75 ? -24.387 6.283 10.591 1.00 95.06 75 CYS A C 1
ATOM 565 O O . CYS A 1 75 ? -24.985 7.350 10.440 1.00 95.06 75 CYS A O 1
ATOM 567 N N . LEU A 1 76 ? -23.989 5.850 11.790 1.00 93.88 76 LEU A N 1
ATOM 568 C CA . LEU A 1 76 ? -24.188 6.601 13.024 1.00 93.88 76 LEU A CA 1
ATOM 569 C C . LEU A 1 76 ? -23.472 7.955 12.965 1.00 93.88 76 LEU A C 1
ATOM 571 O O . LEU A 1 76 ? -24.124 8.976 13.164 1.00 93.88 76 LEU A O 1
ATOM 575 N N . ALA A 1 77 ? -22.185 7.972 12.608 1.00 94.69 77 ALA A N 1
ATOM 576 C CA . ALA A 1 77 ? -21.383 9.190 12.489 1.00 94.69 77 ALA A CA 1
ATOM 577 C C . ALA A 1 77 ? -21.970 10.187 11.476 1.00 94.69 77 ALA A C 1
ATOM 579 O O . ALA A 1 77 ? -22.003 11.392 11.721 1.00 94.69 77 ALA A O 1
ATOM 580 N N . LEU A 1 78 ? -22.493 9.696 10.348 1.00 94.69 78 LEU A N 1
ATOM 581 C CA . LEU A 1 78 ? -23.166 10.533 9.351 1.00 94.69 78 LEU A CA 1
ATOM 582 C C . LEU A 1 78 ? -24.478 11.130 9.879 1.00 94.69 78 LEU A C 1
ATOM 584 O O . LEU A 1 78 ? -24.756 12.302 9.622 1.00 94.69 78 LEU A O 1
ATOM 588 N N . LYS A 1 79 ? -25.276 10.353 10.625 1.00 96.56 79 LYS A N 1
ATOM 589 C CA . LYS A 1 79 ? -26.548 10.812 11.209 1.00 96.56 79 LYS A CA 1
ATOM 590 C C . LYS A 1 79 ? -26.339 11.836 12.322 1.00 96.56 79 LYS A C 1
ATOM 592 O O . LYS A 1 79 ? -27.048 12.838 12.363 1.00 96.56 79 LYS A O 1
ATOM 597 N N . THR A 1 80 ? -25.378 11.597 13.210 1.00 95.88 80 THR A N 1
ATOM 598 C CA . THR A 1 80 ? -25.069 12.488 14.339 1.00 95.88 80 THR A CA 1
ATOM 599 C C . THR A 1 80 ? -24.177 13.661 13.941 1.00 95.88 80 THR A C 1
ATOM 601 O O . THR A 1 80 ? -24.056 14.615 14.705 1.00 95.88 80 THR A O 1
ATOM 604 N N . LYS A 1 81 ? -23.563 13.604 12.749 1.00 94.50 81 LYS A N 1
ATOM 605 C CA . LYS A 1 81 ? -22.492 14.506 12.295 1.00 94.50 81 LYS A CA 1
ATOM 606 C C . LYS A 1 81 ? -21.280 14.516 13.236 1.00 94.50 81 LYS A C 1
ATOM 608 O O . LYS A 1 81 ? -20.508 15.475 13.231 1.00 94.50 81 LYS A O 1
ATOM 613 N N . ASP A 1 82 ? -21.101 13.453 14.017 1.00 93.38 82 ASP A N 1
ATOM 614 C CA . ASP A 1 82 ? -19.960 13.273 14.906 1.00 93.38 82 ASP A CA 1
ATOM 615 C C . ASP A 1 82 ? -19.015 12.209 14.347 1.00 93.38 82 ASP A C 1
ATOM 617 O O . ASP A 1 82 ? -19.343 11.029 14.253 1.00 93.38 82 ASP A O 1
ATOM 621 N N . PHE A 1 83 ? -17.811 12.648 13.989 1.00 92.69 83 PHE A N 1
ATOM 622 C CA . PHE A 1 83 ? -16.778 11.800 13.408 1.00 92.69 83 PHE A CA 1
ATOM 623 C C . PHE A 1 83 ? -15.587 11.564 14.345 1.00 92.69 83 PHE A C 1
ATOM 625 O O . PHE A 1 83 ? -14.603 10.964 13.910 1.00 92.69 83 PHE A O 1
ATOM 632 N N . GLN A 1 84 ? -15.628 12.039 15.597 1.00 89.12 84 GLN A N 1
ATOM 633 C CA . GLN A 1 84 ? -14.462 12.021 16.492 1.00 89.12 84 GLN A CA 1
ATOM 634 C C . GLN A 1 84 ? -13.901 10.609 16.707 1.00 89.12 84 GLN A C 1
ATOM 636 O O . GLN A 1 84 ? -12.688 10.407 16.640 1.00 89.12 84 GLN A O 1
ATOM 641 N N . GLU A 1 85 ? -14.781 9.622 16.879 1.00 90.12 85 GLU A N 1
ATOM 642 C CA . GLU A 1 85 ? -14.404 8.230 17.146 1.00 90.12 85 GLU A CA 1
ATOM 643 C C . GLU A 1 85 ? -14.383 7.346 15.886 1.00 90.12 85 GLU A C 1
ATOM 645 O O . GLU A 1 85 ? -14.002 6.175 15.956 1.00 90.12 85 GLU A O 1
ATOM 650 N N . MET A 1 86 ? -14.725 7.891 14.708 1.00 92.00 86 MET A N 1
ATOM 651 C CA . MET A 1 86 ? -14.894 7.104 13.477 1.00 92.00 86 MET A CA 1
ATOM 652 C C . MET A 1 86 ? -13.618 6.341 13.106 1.00 92.00 86 MET A C 1
ATOM 654 O O . MET A 1 86 ? -13.653 5.134 12.868 1.00 92.00 86 MET A O 1
ATOM 658 N N . GLN A 1 87 ? -12.467 7.018 13.111 1.00 94.00 87 GLN A N 1
ATOM 659 C CA . GLN A 1 87 ? -11.189 6.384 12.788 1.00 94.00 87 GLN A CA 1
ATOM 660 C C . GLN A 1 87 ? -10.803 5.297 13.799 1.00 94.00 87 GLN A C 1
ATOM 662 O O . GLN A 1 87 ? -10.275 4.252 13.409 1.00 94.00 87 GLN A O 1
ATOM 667 N N . ARG A 1 88 ? -11.071 5.521 15.092 1.00 92.75 88 ARG A N 1
ATOM 668 C CA . ARG A 1 88 ? -10.797 4.524 16.131 1.00 92.75 88 ARG A CA 1
ATOM 669 C C . ARG A 1 88 ? -11.662 3.284 15.913 1.00 92.75 88 ARG A C 1
ATOM 671 O O . ARG A 1 88 ? -11.134 2.175 15.968 1.00 92.75 88 ARG A O 1
ATOM 678 N N . SER A 1 89 ? -12.942 3.466 15.587 1.00 93.25 89 SER A N 1
ATOM 679 C CA . SER A 1 89 ? -13.835 2.344 15.296 1.00 93.25 89 SER A CA 1
ATOM 680 C C . SER A 1 89 ? -13.406 1.562 14.052 1.00 93.25 89 SER A C 1
ATOM 682 O O . SER A 1 89 ? -13.312 0.336 14.104 1.00 93.25 89 SER A O 1
ATOM 684 N N . ILE A 1 90 ? -13.023 2.255 12.969 1.00 94.88 90 ILE A N 1
ATOM 685 C CA . ILE A 1 90 ? -12.493 1.624 11.747 1.00 94.88 90 ILE A CA 1
ATOM 686 C C . ILE A 1 90 ? -11.303 0.708 12.067 1.00 94.88 90 ILE A C 1
ATOM 688 O O . ILE A 1 90 ? -11.253 -0.433 11.602 1.00 94.88 90 ILE A O 1
ATOM 692 N N . VAL A 1 91 ? -10.345 1.190 12.864 1.00 94.12 91 VAL A N 1
ATOM 693 C CA . VAL A 1 91 ? -9.159 0.409 13.245 1.00 94.12 91 VAL A CA 1
ATOM 694 C C . VAL A 1 91 ? -9.545 -0.778 14.130 1.00 94.12 91 VAL A C 1
ATOM 696 O O . VAL A 1 91 ? -9.109 -1.898 13.860 1.00 94.12 91 VAL A O 1
ATOM 699 N N . ASN A 1 92 ? -10.384 -0.561 15.148 1.00 93.00 92 ASN A N 1
ATOM 700 C CA . ASN A 1 92 ? -10.814 -1.607 16.083 1.00 93.00 92 ASN A CA 1
ATOM 701 C C . ASN A 1 92 ? -11.582 -2.733 15.381 1.00 93.00 92 ASN A C 1
ATOM 703 O O . ASN A 1 92 ? -11.382 -3.905 15.692 1.00 93.00 92 ASN A O 1
ATOM 707 N N . LYS A 1 93 ? -12.408 -2.386 14.392 1.00 94.00 93 LYS A N 1
ATOM 708 C CA . LYS A 1 93 ? -13.168 -3.337 13.572 1.00 94.00 93 LYS A CA 1
ATOM 709 C C . LYS A 1 93 ? -12.374 -3.894 12.384 1.00 94.00 93 LYS A C 1
ATOM 711 O O . LYS A 1 93 ? -12.909 -4.650 11.581 1.00 94.00 93 LYS A O 1
ATOM 716 N N . GLY A 1 94 ? -11.083 -3.570 12.281 1.00 91.12 94 GLY A N 1
ATOM 717 C CA . GLY A 1 94 ? -10.159 -4.201 11.341 1.00 91.12 94 GLY A CA 1
ATOM 718 C C . GLY A 1 94 ? -10.146 -3.626 9.924 1.00 91.12 94 GLY A C 1
ATOM 719 O O . GLY A 1 94 ? -9.453 -4.192 9.081 1.00 91.12 94 GLY A O 1
ATOM 720 N N . GLY A 1 95 ? -10.818 -2.498 9.668 1.00 91.62 95 GLY A N 1
ATOM 721 C CA . GLY A 1 95 ? -10.799 -1.802 8.372 1.00 91.62 95 GLY A CA 1
ATOM 722 C C . GLY A 1 95 ? -9.464 -1.130 8.042 1.00 91.62 95 GLY A C 1
ATOM 723 O O . GLY A 1 95 ? -9.270 -0.626 6.935 1.00 91.62 95 GLY A O 1
ATOM 724 N N . LEU A 1 96 ? -8.532 -1.120 8.995 1.00 92.75 96 LEU A N 1
ATOM 725 C CA . LEU A 1 96 ? -7.179 -0.636 8.790 1.00 92.75 96 LEU A CA 1
ATOM 726 C C . LEU A 1 96 ? -6.195 -1.347 9.718 1.00 92.75 96 LEU A C 1
ATOM 728 O O . LEU A 1 96 ? -6.345 -1.324 10.940 1.00 92.75 96 LEU A O 1
ATOM 732 N N . LYS A 1 97 ? -5.145 -1.940 9.145 1.00 90.81 97 LYS A N 1
ATOM 733 C CA . LYS A 1 97 ? -4.092 -2.633 9.898 1.00 90.81 97 LYS A CA 1
ATOM 734 C C . LYS A 1 97 ? -2.725 -2.105 9.496 1.00 90.81 97 LYS A C 1
ATOM 736 O O . LYS A 1 97 ? -2.404 -1.998 8.319 1.00 90.81 97 LYS A O 1
ATOM 741 N N . PHE A 1 98 ? -1.902 -1.770 10.487 1.00 90.50 98 PHE A N 1
ATOM 742 C CA . PHE A 1 98 ? -0.534 -1.332 10.232 1.00 90.50 98 PHE A CA 1
ATOM 743 C C . PHE A 1 98 ? 0.394 -2.536 10.099 1.00 90.50 98 PHE A C 1
ATOM 745 O O . PHE A 1 98 ? 0.570 -3.294 11.053 1.00 90.50 98 PHE A O 1
ATOM 752 N N . ASN A 1 99 ? 1.032 -2.658 8.938 1.00 89.00 99 ASN A N 1
ATOM 753 C CA . ASN A 1 99 ? 2.039 -3.669 8.663 1.00 89.00 99 ASN A CA 1
ATOM 754 C C . ASN A 1 99 ? 3.432 -3.008 8.550 1.00 89.00 99 ASN A C 1
ATOM 756 O O . ASN A 1 99 ? 3.710 -2.320 7.561 1.00 89.00 99 ASN A O 1
ATOM 760 N N . PRO A 1 100 ? 4.328 -3.197 9.541 1.00 87.19 100 PRO A N 1
ATOM 761 C CA . PRO A 1 100 ? 5.649 -2.566 9.552 1.00 87.19 100 PRO A CA 1
ATOM 762 C C . PRO A 1 100 ? 6.532 -2.926 8.349 1.00 87.19 100 PRO A C 1
ATOM 764 O O . PRO A 1 100 ? 7.302 -2.085 7.880 1.00 87.19 100 PRO A O 1
ATOM 767 N N . ASN A 1 101 ? 6.415 -4.157 7.839 1.00 83.38 101 ASN A N 1
ATOM 768 C CA . ASN A 1 101 ? 7.194 -4.619 6.692 1.00 83.38 101 ASN A CA 1
ATOM 769 C C . ASN A 1 101 ? 6.741 -3.911 5.408 1.00 83.38 101 ASN A C 1
ATOM 771 O O . ASN A 1 101 ? 7.566 -3.378 4.666 1.00 83.38 101 ASN A O 1
ATOM 775 N N . ILE A 1 102 ? 5.424 -3.819 5.194 1.00 84.75 102 ILE A N 1
ATOM 776 C CA . ILE A 1 102 ? 4.855 -3.059 4.076 1.00 84.75 102 ILE A CA 1
ATOM 777 C C . ILE A 1 102 ? 5.270 -1.592 4.186 1.00 84.75 102 ILE A C 1
ATOM 779 O O . ILE A 1 102 ? 5.833 -1.056 3.239 1.00 84.75 102 ILE A O 1
ATOM 78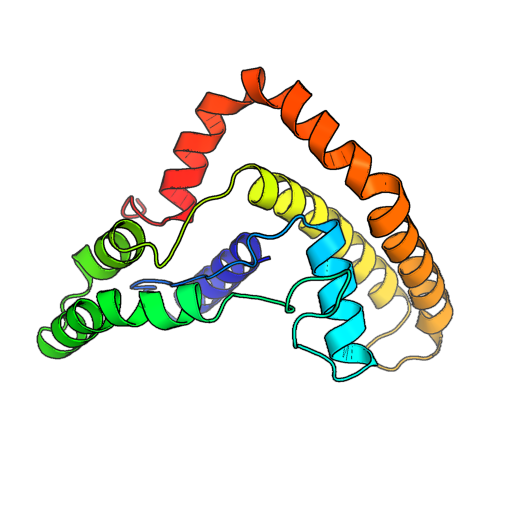3 N N . TYR A 1 103 ? 5.108 -0.963 5.355 1.00 88.69 103 TYR A N 1
ATOM 784 C CA . TYR A 1 103 ? 5.555 0.415 5.575 1.00 88.69 103 TYR A CA 1
ATOM 785 C C . TYR A 1 103 ? 7.027 0.621 5.188 1.00 88.69 103 TYR A C 1
ATOM 787 O O . TYR A 1 103 ? 7.365 1.599 4.521 1.00 88.69 103 TYR A O 1
ATOM 795 N N . PHE A 1 104 ? 7.911 -0.289 5.605 1.00 85.69 104 PHE A N 1
ATOM 796 C CA . PHE A 1 104 ? 9.336 -0.207 5.303 1.00 85.69 104 PHE A CA 1
ATOM 797 C C . PHE A 1 104 ? 9.603 -0.273 3.794 1.00 85.69 104 PHE A C 1
ATOM 799 O O . PHE A 1 104 ? 10.313 0.582 3.258 1.00 85.69 104 PHE A O 1
ATOM 806 N N . ILE A 1 105 ? 9.011 -1.250 3.104 1.00 83.94 105 ILE A N 1
ATOM 807 C CA . ILE A 1 105 ? 9.160 -1.419 1.655 1.00 83.94 105 ILE A CA 1
ATOM 808 C C . ILE A 1 105 ? 8.599 -0.198 0.917 1.00 83.94 105 ILE A C 1
ATOM 810 O O . ILE A 1 105 ? 9.285 0.377 0.073 1.00 83.94 105 ILE A O 1
ATOM 814 N N . GLU A 1 106 ? 7.393 0.251 1.273 1.00 87.81 106 GLU A N 1
ATOM 815 C CA . GLU A 1 106 ? 6.731 1.405 0.660 1.00 87.81 106 GLU A CA 1
ATOM 816 C C . GLU A 1 106 ? 7.530 2.695 0.837 1.00 87.81 106 GLU A C 1
ATOM 818 O O . GLU A 1 106 ? 7.711 3.450 -0.117 1.00 87.81 106 GLU A O 1
ATOM 823 N N . ASN A 1 107 ? 8.038 2.952 2.043 1.00 85.75 107 ASN A N 1
ATOM 824 C CA . ASN A 1 107 ? 8.760 4.182 2.347 1.00 85.75 107 ASN A CA 1
ATOM 825 C C . ASN A 1 107 ? 10.104 4.269 1.607 1.00 85.75 107 ASN A C 1
ATOM 827 O O . ASN A 1 107 ? 10.499 5.353 1.175 1.00 85.75 107 ASN A O 1
ATOM 831 N N . ASN A 1 108 ? 10.804 3.144 1.443 1.00 85.31 108 ASN A N 1
ATOM 832 C CA . ASN A 1 108 ? 12.038 3.098 0.658 1.00 85.31 108 ASN A CA 1
ATOM 833 C C . ASN A 1 108 ? 11.747 3.156 -0.845 1.00 85.31 108 ASN A C 1
ATOM 835 O O . ASN A 1 108 ? 12.368 3.942 -1.562 1.00 85.31 108 ASN A O 1
ATOM 839 N N . GLY A 1 109 ? 10.756 2.386 -1.304 1.00 87.19 109 GLY A N 1
ATOM 840 C CA . GLY A 1 109 ? 10.320 2.367 -2.695 1.00 87.19 109 GLY A CA 1
ATOM 841 C C . GLY A 1 109 ? 9.8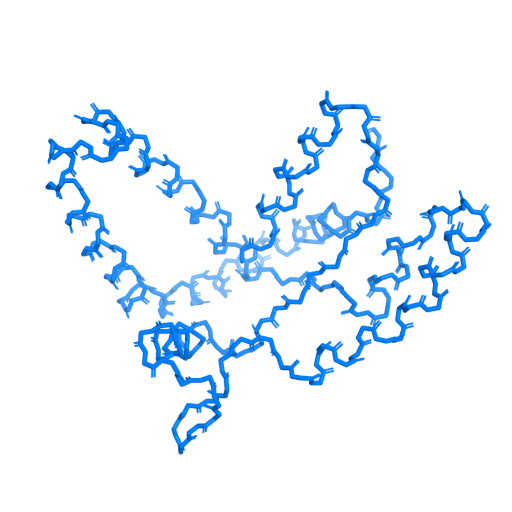95 3.751 -3.175 1.00 87.19 109 GLY A C 1
ATOM 842 O O . GLY A 1 109 ? 10.414 4.226 -4.176 1.00 87.19 109 GLY A O 1
ATOM 843 N N . ASN A 1 110 ? 9.038 4.456 -2.429 1.00 87.38 110 ASN A N 1
ATOM 844 C CA . ASN A 1 110 ? 8.517 5.767 -2.831 1.00 87.38 110 ASN A CA 1
ATOM 845 C C . ASN A 1 110 ? 9.629 6.797 -3.122 1.00 87.38 110 ASN A C 1
ATOM 847 O O . ASN A 1 110 ? 9.531 7.577 -4.069 1.00 87.38 110 ASN A O 1
ATOM 851 N N . LYS A 1 111 ? 10.735 6.766 -2.363 1.00 87.12 111 LYS A N 1
ATOM 852 C CA . LYS A 1 111 ? 11.901 7.636 -2.606 1.00 87.12 111 LYS A CA 1
ATOM 853 C C . LYS A 1 111 ? 12.596 7.301 -3.927 1.00 87.12 111 LYS A C 1
ATOM 855 O O . LYS A 1 111 ? 12.890 8.203 -4.714 1.00 87.12 111 LYS A O 1
ATOM 860 N N . ILE A 1 112 ? 12.831 6.011 -4.168 1.00 91.19 112 ILE A N 1
ATOM 861 C CA . ILE A 1 112 ? 13.461 5.494 -5.390 1.00 91.19 112 ILE A CA 1
ATOM 862 C C . ILE A 1 112 ? 12.583 5.815 -6.604 1.00 91.19 112 ILE A C 1
ATOM 864 O O . ILE A 1 112 ? 13.069 6.360 -7.596 1.00 91.19 112 ILE A O 1
ATOM 868 N N . TRP A 1 113 ? 11.276 5.560 -6.507 1.00 90.19 113 TRP A N 1
ATOM 869 C CA . TRP A 1 113 ? 10.311 5.830 -7.571 1.00 90.19 113 TRP A CA 1
ATOM 870 C C . TRP A 1 113 ? 10.219 7.314 -7.908 1.00 90.19 113 TRP A C 1
ATOM 872 O O . TRP A 1 113 ? 10.229 7.665 -9.085 1.00 90.19 113 TRP A O 1
ATOM 882 N N . GLY A 1 114 ? 10.233 8.198 -6.907 1.00 91.00 114 GLY A N 1
ATOM 883 C CA . GLY A 1 114 ? 10.275 9.641 -7.141 1.00 91.00 114 GLY A CA 1
ATOM 884 C C . GLY A 1 114 ? 11.535 10.094 -7.891 1.00 91.00 114 GLY A C 1
ATOM 885 O O . GLY A 1 114 ? 11.457 10.957 -8.766 1.00 91.00 114 GLY A O 1
ATOM 886 N N . ALA A 1 115 ? 12.697 9.504 -7.592 1.00 93.62 115 ALA A N 1
ATOM 887 C CA . ALA A 1 115 ? 13.939 9.803 -8.307 1.00 93.62 115 ALA A CA 1
ATOM 888 C C . ALA A 1 115 ? 13.892 9.326 -9.767 1.00 93.62 115 ALA A C 1
ATOM 890 O O . ALA A 1 115 ? 14.207 10.106 -10.670 1.00 93.62 115 ALA A O 1
ATOM 891 N N . TRP A 1 116 ? 13.428 8.095 -10.005 1.00 95.56 116 TRP A N 1
ATOM 892 C CA . TRP A 1 116 ? 13.216 7.568 -11.356 1.00 95.56 116 TRP A CA 1
ATOM 893 C C . TRP A 1 116 ? 12.227 8.412 -12.152 1.00 95.56 116 TRP A C 1
ATOM 895 O O . TRP A 1 116 ? 12.527 8.781 -13.284 1.00 95.56 116 TRP A O 1
ATOM 905 N N . ALA A 1 117 ? 11.089 8.780 -11.559 1.00 93.25 117 ALA A N 1
ATOM 906 C CA . ALA A 1 117 ? 10.082 9.610 -12.211 1.00 93.25 117 ALA A CA 1
ATOM 907 C C . ALA A 1 117 ? 10.669 10.960 -12.652 1.00 93.25 117 ALA A C 1
ATOM 909 O O . ALA A 1 117 ? 10.544 11.328 -13.818 1.00 93.25 117 ALA A O 1
ATOM 910 N N . ARG A 1 118 ? 11.395 11.661 -11.768 1.00 95.12 118 ARG A N 1
ATOM 911 C CA . ARG A 1 118 ? 12.085 12.916 -12.123 1.00 95.12 118 ARG A CA 1
ATOM 912 C C . ARG A 1 118 ? 13.129 12.712 -13.220 1.00 95.12 118 ARG A C 1
ATOM 914 O O . ARG A 1 118 ? 13.223 13.531 -14.129 1.00 95.12 118 ARG A O 1
ATOM 921 N N . TRP A 1 119 ? 13.909 11.633 -13.161 1.00 96.00 119 TRP A N 1
ATOM 922 C CA . TRP A 1 119 ? 14.901 11.327 -14.191 1.00 96.00 119 TRP A CA 1
ATOM 923 C C . TRP A 1 119 ? 14.250 11.041 -15.547 1.00 96.00 119 TRP A C 1
ATOM 925 O O . TRP A 1 119 ? 14.718 11.553 -16.556 1.00 96.00 119 TRP A O 1
ATOM 935 N N . VAL A 1 120 ? 13.142 10.301 -15.600 1.00 95.94 120 VAL A N 1
ATOM 936 C CA . VAL A 1 120 ? 12.394 10.074 -16.845 1.00 95.94 120 VAL A CA 1
ATOM 937 C C . VAL A 1 120 ? 11.815 11.390 -17.377 1.00 95.94 120 VAL A C 1
ATOM 939 O O . VAL A 1 120 ? 12.046 11.717 -18.540 1.00 95.94 120 VAL A O 1
ATOM 942 N N . LEU A 1 121 ? 11.141 12.173 -16.526 1.00 95.31 121 LEU A N 1
ATOM 943 C CA . LEU A 1 121 ? 10.482 13.430 -16.907 1.00 95.31 121 LEU A CA 1
ATOM 944 C C . LEU A 1 121 ? 11.459 14.502 -17.403 1.00 95.31 121 LEU A C 1
ATOM 946 O O . LEU A 1 121 ? 11.117 15.263 -18.299 1.00 95.31 121 LEU A O 1
ATOM 950 N N . LYS A 1 122 ? 12.705 14.515 -16.910 1.00 95.81 122 LYS A N 1
ATOM 951 C CA . LYS A 1 122 ? 13.767 15.388 -17.441 1.00 95.81 122 LYS A CA 1
ATOM 952 C C . LYS A 1 122 ? 14.088 15.149 -18.923 1.00 95.81 122 LYS A C 1
ATOM 954 O O . LYS A 1 122 ? 14.788 15.963 -19.510 1.00 95.81 122 LYS A O 1
ATOM 959 N N . LYS A 1 123 ? 13.701 14.007 -19.508 1.00 95.56 123 LYS A N 1
ATOM 960 C CA . LYS A 1 123 ? 13.963 13.713 -20.929 1.00 95.56 123 LYS A CA 1
ATOM 961 C C . LYS A 1 123 ? 12.840 14.168 -21.847 1.00 95.56 123 LYS A C 1
ATOM 963 O O . LYS A 1 123 ? 13.122 14.446 -23.002 1.00 95.56 123 LYS A O 1
ATOM 968 N N . GLY A 1 124 ? 11.612 14.147 -21.348 1.00 94.31 124 GLY A N 1
ATOM 969 C CA . GLY A 1 124 ? 10.411 14.358 -22.135 1.00 94.31 124 GLY A CA 1
ATOM 970 C C . GLY A 1 124 ? 9.162 14.192 -21.278 1.00 94.31 124 GLY A C 1
ATOM 971 O O . GLY A 1 124 ? 9.149 13.417 -20.309 1.00 94.31 124 GLY A O 1
ATOM 972 N N . SER A 1 125 ? 8.119 14.936 -21.633 1.00 93.62 125 SER A N 1
ATOM 973 C CA . SER A 1 125 ? 6.828 14.937 -20.945 1.00 93.62 125 SER A CA 1
ATOM 974 C C . SER A 1 125 ? 6.027 13.659 -21.246 1.00 93.62 125 SER A C 1
ATOM 976 O O . SER A 1 125 ? 6.547 12.658 -21.750 1.00 93.62 125 SER A O 1
ATOM 978 N N . TYR A 1 126 ? 4.754 13.621 -20.853 1.00 91.19 126 TYR A N 1
ATOM 979 C CA . TYR A 1 126 ? 3.887 12.489 -21.165 1.00 91.19 126 TYR A CA 1
ATOM 980 C C . TYR A 1 126 ? 3.740 12.300 -22.685 1.00 9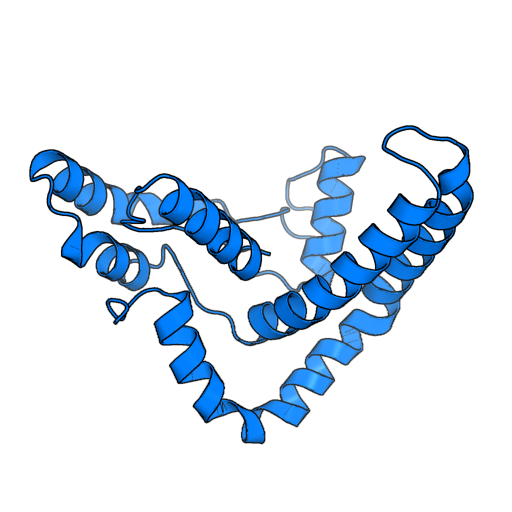1.19 126 TYR A C 1
ATOM 982 O O . TYR A 1 126 ? 3.460 13.248 -23.402 1.00 91.19 126 TYR A O 1
ATOM 990 N N . GLY A 1 127 ? 3.942 11.070 -23.167 1.00 90.81 127 GLY A N 1
ATOM 991 C CA . GLY A 1 127 ? 3.840 10.724 -24.592 1.00 90.81 127 GLY A CA 1
ATOM 992 C C . GLY A 1 127 ? 5.085 11.020 -25.437 1.00 90.81 127 GLY A C 1
ATOM 993 O O . GLY A 1 127 ? 5.187 10.496 -26.539 1.00 90.81 127 GLY A O 1
ATOM 994 N N . ASP A 1 128 ? 6.059 11.769 -24.917 1.00 94.62 128 ASP A N 1
ATOM 995 C CA . ASP A 1 128 ? 7.258 12.145 -25.671 1.00 94.62 128 ASP A CA 1
ATOM 996 C C . ASP A 1 128 ? 8.143 10.918 -26.007 1.00 94.62 128 ASP A C 1
ATOM 998 O O . ASP A 1 128 ? 8.617 10.234 -25.086 1.00 94.62 128 ASP A O 1
ATOM 1002 N N . PRO A 1 129 ? 8.423 10.629 -27.296 1.00 94.44 129 PRO A N 1
ATOM 1003 C CA . PRO A 1 129 ? 9.301 9.532 -27.707 1.00 94.44 129 PRO A CA 1
ATOM 1004 C C . PRO A 1 129 ? 10.719 9.615 -27.125 1.00 94.44 129 PRO A C 1
ATOM 1006 O O . PRO A 1 129 ? 11.349 8.579 -26.891 1.00 94.44 129 PRO A O 1
ATOM 1009 N N . ALA A 1 130 ? 11.225 10.815 -26.820 1.00 94.69 130 ALA A N 1
ATOM 1010 C CA . ALA A 1 130 ? 12.582 11.025 -26.318 1.00 94.69 130 ALA A CA 1
ATOM 1011 C C . ALA A 1 130 ? 12.850 10.275 -25.003 1.00 94.69 130 ALA A C 1
ATOM 1013 O O . ALA A 1 130 ? 13.989 9.875 -24.728 1.00 94.69 130 ALA A O 1
ATOM 1014 N N . ARG A 1 131 ? 11.813 10.040 -24.184 1.00 95.44 131 ARG A N 1
ATOM 1015 C CA . ARG A 1 131 ? 11.931 9.325 -22.902 1.00 95.44 131 ARG A CA 1
ATOM 1016 C C . ARG A 1 131 ? 11.850 7.799 -23.033 1.00 95.44 131 ARG A C 1
ATOM 1018 O O . ARG A 1 131 ? 12.073 7.106 -22.040 1.00 95.44 131 ARG A O 1
ATOM 1025 N N . ALA A 1 132 ? 11.569 7.254 -24.220 1.00 94.62 132 ALA A N 1
ATOM 1026 C CA . ALA A 1 132 ? 11.341 5.819 -24.425 1.00 94.62 132 ALA A CA 1
ATOM 1027 C C . ALA A 1 132 ? 12.5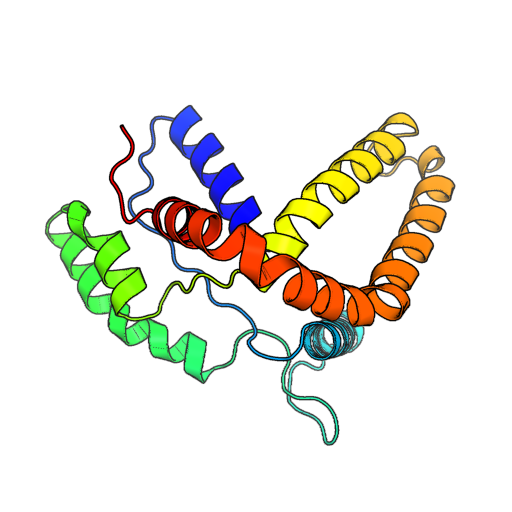21 4.945 -23.962 1.00 94.62 132 ALA A C 1
ATOM 1029 O O . ALA A 1 132 ? 12.318 3.911 -23.323 1.00 94.62 132 ALA A O 1
ATOM 1030 N N . ALA A 1 133 ? 13.761 5.382 -24.206 1.00 95.56 133 ALA A N 1
ATOM 1031 C CA . ALA A 1 133 ? 14.953 4.681 -23.724 1.00 95.56 133 ALA A CA 1
ATOM 1032 C C . ALA A 1 133 ? 15.013 4.633 -22.185 1.00 95.56 133 ALA A C 1
ATOM 1034 O O . ALA A 1 133 ? 15.256 3.577 -21.603 1.00 95.56 133 ALA A O 1
ATOM 1035 N N . ARG A 1 134 ? 14.707 5.756 -21.516 1.00 96.44 134 ARG A N 1
ATOM 1036 C CA . ARG A 1 134 ? 14.656 5.846 -20.047 1.00 96.44 134 ARG A CA 1
ATOM 1037 C C . ARG A 1 134 ? 13.580 4.929 -19.465 1.00 96.44 134 ARG A C 1
ATOM 1039 O O . ARG A 1 134 ? 13.829 4.249 -18.474 1.00 96.44 134 ARG A O 1
ATOM 1046 N N . LEU A 1 135 ? 12.421 4.850 -20.118 1.00 95.69 135 LEU A N 1
ATOM 1047 C CA . LEU A 1 135 ? 11.342 3.936 -19.738 1.00 95.69 135 LEU A CA 1
ATOM 1048 C C . LEU A 1 135 ? 11.729 2.460 -19.908 1.00 95.69 135 LEU A C 1
ATOM 1050 O O . LEU A 1 135 ? 11.408 1.655 -19.037 1.00 95.69 135 LEU A O 1
ATOM 1054 N N . LYS A 1 136 ? 12.450 2.091 -20.979 1.00 96.00 136 LYS A N 1
ATOM 1055 C CA . LYS A 1 136 ? 12.964 0.717 -21.146 1.00 96.00 136 LYS A CA 1
ATOM 1056 C C . LYS A 1 136 ? 13.935 0.337 -20.029 1.00 96.00 136 LYS A C 1
ATOM 1058 O O . LYS A 1 136 ? 13.805 -0.749 -19.471 1.00 96.00 136 LYS A O 1
ATOM 1063 N N . ILE A 1 137 ? 14.866 1.226 -19.681 1.00 96.5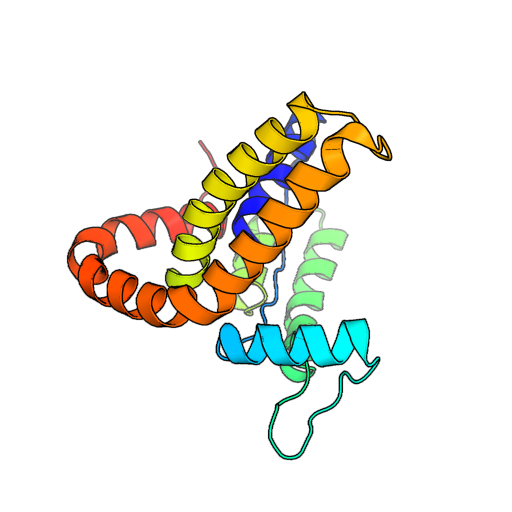0 137 ILE A N 1
ATOM 1064 C CA . ILE A 1 137 ? 15.807 1.003 -18.572 1.00 96.50 137 ILE A CA 1
ATOM 1065 C C . ILE A 1 137 ? 15.036 0.839 -17.259 1.00 96.50 137 ILE A C 1
ATOM 1067 O O . ILE A 1 137 ? 15.259 -0.125 -16.530 1.00 96.50 137 ILE A O 1
ATOM 1071 N N . PHE A 1 138 ? 14.081 1.734 -16.991 1.00 95.44 138 PHE A N 1
ATOM 1072 C CA . PHE A 1 138 ? 13.237 1.658 -15.803 1.00 95.44 138 PHE A CA 1
ATOM 1073 C C . PHE A 1 138 ? 12.449 0.343 -15.725 1.00 95.44 138 PHE A C 1
ATOM 1075 O O . PHE A 1 138 ? 12.401 -0.267 -14.661 1.00 95.44 138 PHE A O 1
ATOM 1082 N N . LYS A 1 139 ? 11.880 -0.134 -16.842 1.00 94.38 139 LYS A N 1
ATOM 1083 C CA . LYS A 1 139 ? 11.173 -1.422 -16.911 1.00 94.38 139 LYS A CA 1
ATOM 1084 C C . LYS A 1 139 ? 12.073 -2.573 -16.464 1.00 94.38 139 LYS A C 1
ATOM 1086 O O . LYS A 1 139 ? 11.670 -3.353 -15.608 1.00 94.38 139 LYS A O 1
ATOM 1091 N N . TRP A 1 140 ? 13.272 -2.686 -17.033 1.00 95.69 140 TRP A N 1
ATOM 1092 C CA . TRP A 1 140 ? 14.201 -3.760 -16.673 1.00 95.69 140 TRP A CA 1
ATOM 1093 C C . TRP A 1 140 ? 14.674 -3.642 -15.226 1.00 95.69 140 TRP A C 1
ATOM 1095 O O . TRP A 1 140 ? 14.658 -4.633 -14.505 1.00 95.69 140 TRP A O 1
ATOM 1105 N N . TYR A 1 141 ? 14.992 -2.428 -14.771 1.00 94.56 141 TYR A N 1
ATOM 1106 C CA . TYR A 1 141 ? 15.317 -2.165 -13.371 1.00 94.56 141 TYR A CA 1
ATOM 1107 C C . TYR A 1 141 ? 14.197 -2.619 -12.422 1.00 94.56 141 TYR A C 1
ATOM 1109 O O . TYR A 1 141 ? 14.461 -3.313 -11.442 1.00 94.56 141 TYR A O 1
ATOM 1117 N N . LEU A 1 142 ? 12.946 -2.260 -12.725 1.00 91.94 142 LEU A N 1
ATOM 1118 C CA . LEU A 1 142 ? 11.777 -2.613 -11.924 1.00 91.94 142 LEU A CA 1
ATOM 1119 C C . LEU A 1 142 ? 11.591 -4.132 -11.843 1.00 91.94 142 LEU A C 1
ATOM 1121 O O . LEU A 1 142 ? 11.402 -4.662 -10.751 1.00 91.94 142 LEU A O 1
ATOM 1125 N N . LEU A 1 143 ? 11.677 -4.834 -12.978 1.00 91.44 143 LEU A N 1
ATOM 1126 C CA . LEU A 1 143 ? 11.553 -6.294 -13.015 1.00 91.44 143 LEU A CA 1
ATOM 1127 C C . LEU A 1 143 ? 12.665 -6.967 -12.201 1.00 91.44 143 LEU A C 1
ATOM 1129 O O . LEU A 1 143 ? 12.374 -7.842 -11.387 1.00 91.44 143 LEU A O 1
ATOM 1133 N N . THR A 1 144 ? 13.913 -6.514 -12.339 1.00 91.50 144 THR A N 1
ATOM 1134 C CA . THR A 1 144 ? 15.034 -7.022 -11.538 1.00 91.50 144 THR A CA 1
ATOM 1135 C C . THR A 1 144 ? 14.821 -6.765 -10.047 1.00 91.50 144 THR A C 1
ATOM 1137 O O . THR A 1 144 ? 15.020 -7.664 -9.235 1.00 91.50 144 THR A O 1
ATOM 1140 N N . LEU A 1 145 ? 14.363 -5.573 -9.654 1.00 89.00 145 LEU A N 1
ATOM 1141 C CA . LEU A 1 145 ? 14.104 -5.260 -8.247 1.00 89.00 145 LEU A CA 1
ATOM 1142 C C . LEU A 1 145 ? 13.021 -6.173 -7.652 1.00 89.00 145 LEU A C 1
ATOM 1144 O O . LEU A 1 145 ? 13.173 -6.675 -6.539 1.00 89.00 145 LEU A O 1
ATOM 1148 N N . ILE A 1 146 ? 11.943 -6.415 -8.396 1.00 87.69 146 ILE A N 1
ATOM 1149 C CA . ILE A 1 146 ? 10.835 -7.250 -7.931 1.00 87.69 146 ILE A CA 1
ATOM 1150 C C . ILE A 1 146 ? 11.249 -8.723 -7.841 1.00 87.69 146 ILE A C 1
ATOM 1152 O O . ILE A 1 146 ? 11.033 -9.342 -6.805 1.00 87.69 146 ILE A O 1
ATOM 1156 N N . PHE A 1 147 ? 11.846 -9.294 -8.889 1.00 87.44 147 PHE A N 1
ATOM 1157 C CA . PHE A 1 147 ? 12.113 -10.736 -8.930 1.00 87.44 147 PHE A CA 1
ATOM 1158 C C . PHE A 1 147 ? 13.437 -11.133 -8.275 1.00 87.44 147 PHE A C 1
ATOM 1160 O O . PHE A 1 147 ? 13.495 -12.169 -7.619 1.00 87.44 147 PHE A O 1
ATOM 1167 N N . ALA A 1 148 ? 14.485 -10.318 -8.406 1.00 86.19 148 ALA A N 1
ATOM 1168 C CA . ALA A 1 148 ? 15.801 -10.643 -7.861 1.00 86.19 148 ALA A CA 1
ATOM 1169 C C . ALA A 1 148 ? 15.998 -10.094 -6.441 1.00 86.19 148 ALA A C 1
ATOM 1171 O O . ALA A 1 148 ? 16.571 -10.779 -5.604 1.00 86.19 148 ALA A O 1
ATOM 1172 N N . ILE A 1 149 ? 15.522 -8.878 -6.141 1.00 82.56 149 ILE A N 1
ATOM 1173 C CA . ILE A 1 149 ? 15.860 -8.184 -4.881 1.00 82.56 149 ILE A CA 1
ATOM 1174 C C . ILE A 1 149 ? 14.785 -8.369 -3.794 1.00 82.56 149 ILE A C 1
ATOM 1176 O O . ILE A 1 149 ? 15.122 -8.461 -2.611 1.00 82.56 149 ILE A O 1
ATOM 1180 N N . SER A 1 150 ? 13.499 -8.488 -4.154 1.00 77.38 150 SER A N 1
ATOM 1181 C CA . SER A 1 150 ? 12.400 -8.686 -3.185 1.00 77.38 150 SER A CA 1
ATOM 1182 C C . SER A 1 150 ? 12.622 -9.832 -2.181 1.00 77.38 150 SER A C 1
ATOM 1184 O O . SER A 1 150 ? 12.282 -9.631 -1.010 1.00 77.38 150 SER A O 1
ATOM 1186 N N . PRO A 1 151 ? 13.173 -11.008 -2.557 1.00 72.50 151 PRO A N 1
ATOM 1187 C CA . PRO A 1 151 ? 13.429 -12.088 -1.599 1.00 72.50 151 PRO A CA 1
ATOM 1188 C C . PRO A 1 151 ? 14.345 -11.644 -0.448 1.00 72.50 151 PRO A C 1
ATOM 1190 O O . PRO A 1 151 ? 14.078 -11.941 0.719 1.00 72.50 151 PRO A O 1
ATOM 1193 N N . PHE A 1 152 ? 15.364 -10.837 -0.757 1.00 78.25 152 PHE A N 1
ATOM 1194 C CA . PHE A 1 152 ? 16.343 -10.327 0.205 1.00 78.25 152 PHE A CA 1
ATOM 1195 C C . PHE A 1 152 ? 15.804 -9.188 1.081 1.00 78.25 152 PHE A C 1
ATOM 1197 O O . PHE A 1 152 ? 16.234 -9.031 2.224 1.00 78.25 152 PHE A O 1
ATOM 1204 N N . GLY A 1 153 ? 14.832 -8.410 0.592 1.00 73.94 153 GLY A N 1
ATOM 1205 C CA . GLY A 1 153 ? 14.250 -7.295 1.349 1.00 73.94 153 GLY A CA 1
ATOM 1206 C C . GLY A 1 153 ? 13.621 -7.735 2.677 1.00 73.94 153 GLY A C 1
ATOM 1207 O O . GLY A 1 153 ? 13.810 -7.087 3.707 1.00 73.94 153 GLY A O 1
ATOM 1208 N N . SER A 1 154 ? 12.937 -8.883 2.673 1.00 71.12 154 SER A N 1
ATOM 1209 C CA . SER A 1 154 ? 12.334 -9.464 3.880 1.00 71.12 154 SER A CA 1
ATOM 1210 C C . SER A 1 154 ? 13.375 -9.908 4.918 1.00 71.12 154 SER A C 1
ATOM 1212 O O . SER A 1 154 ? 13.170 -9.734 6.121 1.00 71.12 154 SER A O 1
ATOM 1214 N N . LEU A 1 155 ? 14.519 -10.424 4.458 1.00 78.00 155 LEU A N 1
ATOM 1215 C CA . LEU A 1 155 ? 15.634 -10.827 5.311 1.00 78.00 155 LEU A CA 1
ATOM 1216 C C . LEU A 1 155 ? 16.287 -9.602 5.967 1.00 78.00 155 LEU A C 1
ATOM 1218 O O . LEU A 1 155 ? 16.509 -9.588 7.176 1.00 78.00 155 LEU A O 1
ATOM 1222 N N . PHE A 1 156 ? 16.501 -8.537 5.193 1.00 79.31 156 PHE A N 1
ATOM 1223 C CA . PHE A 1 156 ? 17.038 -7.273 5.698 1.00 79.31 156 PHE A CA 1
ATOM 1224 C C . PHE A 1 156 ? 16.113 -6.604 6.730 1.00 79.31 156 PHE A C 1
ATOM 1226 O O . PHE A 1 156 ? 16.573 -6.062 7.740 1.00 79.31 156 PHE A O 1
ATOM 1233 N N . PHE A 1 157 ? 14.795 -6.664 6.512 1.00 78.69 157 PHE A N 1
ATOM 1234 C CA . PHE A 1 157 ? 13.822 -6.164 7.482 1.00 78.69 157 PHE A CA 1
ATOM 1235 C C . PHE A 1 157 ? 13.916 -6.919 8.815 1.00 78.69 157 PHE A C 1
ATOM 1237 O O . PHE A 1 157 ? 14.019 -6.286 9.864 1.00 78.69 157 PHE A O 1
ATOM 1244 N N . LYS A 1 158 ? 13.958 -8.260 8.780 1.00 80.62 158 LYS A N 1
ATOM 1245 C CA . LYS A 1 158 ? 14.117 -9.087 9.991 1.00 80.62 158 LYS A CA 1
ATOM 1246 C C . LYS A 1 158 ? 15.407 -8.760 10.743 1.00 80.62 158 LYS A C 1
ATOM 1248 O O . LYS A 1 158 ? 15.372 -8.627 11.962 1.00 80.62 158 LYS A O 1
ATOM 1253 N N . LEU A 1 159 ? 16.513 -8.568 10.025 1.00 84.12 159 LEU A N 1
ATOM 1254 C CA . LEU A 1 159 ? 17.809 -8.241 10.625 1.00 84.12 159 LEU A CA 1
ATOM 1255 C C . LEU A 1 159 ? 17.798 -6.882 11.344 1.00 84.12 159 LEU A C 1
ATOM 1257 O O . LEU A 1 159 ? 18.379 -6.732 12.414 1.00 84.12 159 LEU A O 1
ATOM 1261 N N . THR A 1 160 ? 17.109 -5.889 10.778 1.00 82.81 160 THR A N 1
ATOM 1262 C CA . THR A 1 160 ? 17.050 -4.526 11.338 1.00 82.81 160 THR A CA 1
ATOM 1263 C C . THR A 1 160 ? 15.892 -4.303 12.320 1.00 82.81 160 THR A C 1
ATOM 1265 O O . THR A 1 160 ? 15.779 -3.216 12.892 1.00 82.81 160 THR A O 1
ATOM 1268 N N . TRP A 1 161 ? 15.046 -5.314 12.549 1.00 81.69 161 TRP A N 1
ATOM 1269 C CA . TRP A 1 161 ? 13.865 -5.230 13.414 1.00 81.69 161 TRP A CA 1
ATOM 1270 C C . TRP A 1 161 ? 14.169 -4.870 14.880 1.00 81.69 161 TRP A C 1
ATOM 1272 O O . TRP A 1 161 ? 13.524 -3.943 15.386 1.00 81.69 161 TRP A O 1
ATOM 1282 N N . PRO A 1 162 ? 15.146 -5.504 15.570 1.00 80.94 162 PRO A N 1
ATOM 1283 C CA . PRO A 1 162 ? 15.390 -5.244 16.993 1.00 80.94 162 PRO A CA 1
ATOM 1284 C C . PRO A 1 162 ? 15.734 -3.778 17.278 1.00 80.94 162 PRO A C 1
ATOM 1286 O O . PRO A 1 162 ? 15.261 -3.202 18.253 1.00 80.94 162 PRO A O 1
ATOM 1289 N N . LEU A 1 163 ? 16.478 -3.144 16.370 1.00 79.94 163 LEU A N 1
ATOM 1290 C CA . LEU A 1 163 ? 16.929 -1.756 16.490 1.00 79.94 163 LEU A CA 1
ATOM 1291 C C . LEU A 1 163 ? 15.823 -0.727 16.213 1.00 79.94 163 LEU A C 1
ATOM 1293 O O . LEU A 1 163 ? 15.973 0.448 16.533 1.00 79.94 163 LEU A O 1
ATOM 1297 N N . ARG A 1 164 ? 14.719 -1.137 15.579 1.00 80.00 164 ARG A N 1
ATOM 1298 C CA . ARG A 1 164 ? 13.694 -0.217 15.055 1.00 80.00 164 ARG A CA 1
ATOM 1299 C C . ARG A 1 164 ? 12.322 -0.381 15.699 1.00 80.00 164 ARG A C 1
ATOM 1301 O O . ARG A 1 164 ? 11.435 0.428 15.429 1.00 80.00 164 ARG A O 1
ATOM 1308 N N . ARG A 1 165 ? 12.141 -1.377 16.572 1.00 79.19 165 ARG A N 1
ATOM 1309 C CA . ARG A 1 165 ? 10.845 -1.725 17.179 1.00 79.19 165 ARG A CA 1
ATOM 1310 C C . ARG A 1 165 ? 10.142 -0.532 17.840 1.00 79.19 165 ARG A C 1
ATOM 1312 O O . ARG A 1 165 ? 8.974 -0.295 17.554 1.00 79.19 165 ARG A O 1
ATOM 1319 N N . GLY A 1 166 ? 10.855 0.259 18.648 1.00 78.88 166 GLY A N 1
ATOM 1320 C CA . GLY A 1 166 ? 10.277 1.427 19.332 1.00 78.88 166 GLY A CA 1
ATOM 1321 C C . GLY A 1 166 ? 9.796 2.529 18.379 1.00 78.88 166 GLY A C 1
ATOM 1322 O O . GLY A 1 166 ? 8.768 3.157 18.613 1.00 78.88 166 GLY A O 1
ATOM 1323 N N . SER A 1 167 ? 10.484 2.719 17.248 1.00 82.62 167 SER A N 1
ATOM 1324 C CA . SER A 1 167 ? 10.079 3.693 16.227 1.00 82.62 167 SER A CA 1
ATOM 1325 C C . SER A 1 167 ? 8.770 3.285 15.540 1.00 82.62 167 SER A C 1
ATOM 1327 O O . SER A 1 167 ? 7.920 4.136 15.266 1.00 82.62 167 SER A O 1
ATOM 1329 N N . TYR A 1 168 ? 8.568 1.982 15.309 1.00 84.00 168 TYR A N 1
ATOM 1330 C CA . TYR A 1 168 ? 7.386 1.478 14.610 1.00 84.00 168 TYR A CA 1
ATOM 1331 C C . TYR A 1 168 ? 6.082 1.647 15.390 1.00 84.00 168 TYR A C 1
ATOM 1333 O O . TYR A 1 168 ? 5.063 1.880 14.750 1.00 84.00 168 TYR A O 1
ATOM 1341 N N . GLU A 1 169 ? 6.086 1.607 16.724 1.00 83.12 169 GLU A N 1
ATOM 1342 C CA . GLU A 1 169 ? 4.866 1.867 17.510 1.00 83.12 169 GLU A CA 1
ATOM 1343 C C . GLU A 1 169 ? 4.427 3.335 17.410 1.00 83.12 169 GLU A C 1
ATOM 1345 O O . GLU A 1 169 ? 3.251 3.643 17.186 1.00 83.12 169 GLU A O 1
ATOM 1350 N N . THR A 1 170 ? 5.384 4.264 17.458 1.00 83.56 170 THR A N 1
ATOM 1351 C CA . THR A 1 170 ? 5.107 5.687 17.228 1.00 83.56 170 THR A CA 1
ATOM 1352 C C . THR A 1 170 ? 4.580 5.915 15.813 1.00 83.56 170 THR A C 1
ATOM 1354 O O . THR A 1 170 ? 3.550 6.573 15.634 1.00 83.56 170 THR A O 1
ATOM 1357 N N . ILE A 1 171 ? 5.230 5.320 14.806 1.00 86.12 171 ILE A N 1
ATOM 1358 C CA . ILE A 1 171 ? 4.793 5.393 13.405 1.00 86.12 171 ILE A CA 1
ATOM 1359 C C . ILE A 1 171 ? 3.390 4.804 13.250 1.00 86.12 171 ILE A C 1
ATOM 1361 O O . ILE A 1 171 ? 2.544 5.440 12.630 1.00 86.12 171 ILE A O 1
ATOM 1365 N N . LYS A 1 172 ? 3.115 3.642 13.847 1.00 88.31 172 LYS A N 1
ATOM 1366 C CA . LYS A 1 172 ? 1.805 2.987 13.828 1.00 88.31 172 LYS A CA 1
ATOM 1367 C C . LYS A 1 172 ? 0.717 3.931 14.322 1.00 88.31 172 LYS A C 1
ATOM 1369 O O . LYS A 1 172 ? -0.252 4.147 13.604 1.00 88.31 172 LYS A O 1
ATOM 1374 N N . SER A 1 173 ? 0.897 4.551 15.491 1.00 84.62 173 SER A N 1
ATOM 1375 C CA . SER A 1 173 ? -0.104 5.478 16.043 1.00 84.62 173 SER A CA 1
ATOM 1376 C C . SER A 1 173 ? -0.384 6.673 15.119 1.00 84.62 173 SER A C 1
ATOM 1378 O O . SER A 1 173 ? -1.536 7.077 14.957 1.00 84.62 173 SER A O 1
ATOM 1380 N N . LYS A 1 174 ? 0.661 7.188 14.455 1.00 86.94 174 LYS A N 1
ATOM 1381 C CA . LYS A 1 174 ? 0.574 8.311 13.514 1.00 86.94 174 LYS A CA 1
ATOM 1382 C C . LYS A 1 174 ? -0.073 7.917 12.187 1.00 86.94 174 LYS A C 1
ATOM 1384 O O . LYS A 1 174 ? -0.829 8.704 11.632 1.00 86.94 174 LYS A O 1
ATOM 1389 N N . ILE A 1 175 ? 0.234 6.731 11.665 1.00 86.00 175 ILE A N 1
ATOM 1390 C CA . ILE A 1 175 ? -0.297 6.228 10.390 1.00 86.00 175 ILE A CA 1
ATOM 1391 C C . ILE A 1 175 ? -1.749 5.772 10.528 1.00 86.00 175 ILE A C 1
ATOM 1393 O O . ILE A 1 175 ? -2.549 6.014 9.633 1.00 86.00 175 ILE A O 1
ATOM 1397 N N . LEU A 1 176 ? -2.110 5.171 11.661 1.00 87.56 176 LEU A N 1
ATOM 1398 C CA . LEU A 1 176 ? -3.492 4.797 11.958 1.00 87.56 176 LEU A CA 1
ATOM 1399 C C . LEU A 1 176 ? -4.362 6.000 12.366 1.00 87.56 176 LEU A C 1
ATOM 1401 O O . LEU A 1 176 ? -5.545 5.812 12.628 1.00 87.56 176 LEU A O 1
ATOM 1405 N N . PHE A 1 177 ? -3.789 7.210 12.433 1.00 83.75 177 PHE A N 1
ATOM 1406 C CA . PHE A 1 177 ? -4.447 8.448 12.873 1.00 83.75 177 PHE A CA 1
ATOM 1407 C C . PHE A 1 177 ? -5.202 8.299 14.206 1.00 83.75 177 PHE A C 1
ATOM 1409 O O . PHE A 1 177 ? -6.270 8.870 14.397 1.00 83.75 177 PHE A O 1
ATOM 1416 N N . LEU A 1 178 ? -4.640 7.521 15.137 1.00 78.31 178 LEU A N 1
ATOM 1417 C CA . LEU A 1 178 ? -5.245 7.263 16.452 1.00 78.31 178 LEU A CA 1
ATOM 1418 C C . LEU A 1 178 ? -4.929 8.347 17.484 1.00 78.31 178 LEU A C 1
ATOM 1420 O O . LEU A 1 178 ? -5.521 8.370 18.561 1.00 78.31 178 LEU A O 1
ATOM 1424 N N . LYS A 1 179 ? -3.979 9.228 17.172 1.00 69.25 179 LYS A N 1
ATOM 1425 C CA . LYS A 1 179 ? -3.714 10.435 17.947 1.00 69.25 179 LYS A CA 1
ATOM 1426 C C . LYS A 1 179 ? -4.276 11.627 17.172 1.00 69.25 179 LYS A C 1
ATOM 1428 O O . LYS A 1 179 ? -3.952 11.738 15.986 1.00 69.25 179 LYS A O 1
ATOM 1433 N N . PRO A 1 180 ? -5.077 12.509 17.797 1.00 53.81 180 PRO A N 1
ATOM 1434 C CA . PRO A 1 180 ? -5.345 13.810 17.205 1.00 53.81 180 PRO A CA 1
ATOM 1435 C C . PRO A 1 180 ? -3.995 14.501 16.978 1.00 53.81 180 PRO A C 1
ATOM 1437 O O . PRO A 1 180 ? -3.120 14.461 17.847 1.00 53.81 180 PRO A O 1
ATOM 1440 N N . ASN A 1 181 ? -3.782 15.045 15.780 1.00 51.12 181 ASN A N 1
ATOM 1441 C CA . ASN A 1 181 ? -2.587 15.843 15.533 1.00 51.12 181 ASN A CA 1
ATOM 1442 C C . ASN A 1 181 ? -2.644 17.078 16.446 1.00 51.12 181 ASN A C 1
ATOM 1444 O O . ASN A 1 181 ? -3.675 17.751 16.488 1.00 51.12 181 ASN A O 1
ATOM 1448 N N . GLN A 1 182 ? -1.545 17.322 17.163 1.00 32.91 182 GLN A N 1
ATOM 1449 C CA . GLN A 1 182 ? -1.143 18.670 17.567 1.00 32.91 182 GLN A CA 1
ATOM 1450 C C . GLN A 1 182 ? -0.944 19.543 16.327 1.00 32.91 182 GLN A C 1
ATOM 1452 O O . GLN A 1 182 ? -0.510 18.979 15.289 1.00 32.91 182 GLN A O 1
#

Sequence (182 aa):
MWVSAIKSIRESLAGSGARLSGHIALEDKHNNLVSVLTIFRWLIGNKKEATRFLPAAGVSDADIASLSNISEDICLALKTKDFQEMQRSIVNKGGLKFNPNIYFIENNGNKIWGAWARWVLKKGSYGDPARAARLKIFKWYLLTLIFAISPFGSLFFKLTWPLRRGSYETIKSKILFLKPNQ

Foldseek 3Di:
DVLVVVVVVCVVCVVVVHDDLADFDAWDPDDPLLLVVLVCCCVVVVDQPDDPPGHGHIGDPVLVVLCVQLVVVVVVCVVVVNSNCSLVSCVVSPRDDDDVLCVVCCVVVVVVVVVLVVVLVVQDHPPDPRSVVSVVVVVVVVVCCSPPVSVVSVVVCVVCCVVCVVVVVVVRCVSSVVDPDD

Radius of gyration: 19.4 Å; chains: 1; bounding box: 44×48×47 Å

Secondary structure (DSSP, 8-state):
-HHHHHHHHHHHHHHTT-------B----S-HHHHHHHHHHHHHH---S--SSS--SSS-HHHHHHTHHHHHHHHHHHHHT--TTHHHHHHHTTSB---HHHHHHHHHHHHHHHHHHHHHHTT--TT-GGGHHHHHHHHHHHHHIIIIIHHHHHHHHHHHHHHHHHHHHHHHHHHTT-S---